Protein AF-A0A0K8VUR9-F1 (afdb_monomer_lite)

Structure (mmCIF, N/CA/C/O backbone):
data_AF-A0A0K8VUR9-F1
#
_entry.id   AF-A0A0K8VUR9-F1
#
loop_
_atom_site.group_PDB
_atom_site.id
_atom_site.type_symbol
_atom_site.label_atom_id
_atom_site.label_alt_id
_atom_site.label_comp_id
_atom_site.label_asym_id
_atom_site.label_entity_id
_atom_site.label_seq_id
_atom_site.pdbx_PDB_ins_code
_atom_site.Cartn_x
_atom_site.Cartn_y
_atom_site.Cartn_z
_atom_site.occupancy
_atom_site.B_iso_or_equiv
_atom_site.auth_seq_id
_atom_site.auth_comp_id
_atom_site.auth_asym_id
_atom_site.auth_atom_id
_atom_site.pdbx_PDB_model_num
ATOM 1 N N . MET A 1 1 ? -6.490 5.543 -7.690 1.00 88.94 1 MET A N 1
ATOM 2 C CA . MET A 1 1 ? -7.017 4.510 -6.767 1.00 88.94 1 MET A CA 1
ATOM 3 C C . MET A 1 1 ? -7.258 5.059 -5.358 1.00 88.94 1 MET A C 1
ATOM 5 O O . MET A 1 1 ? -6.499 5.919 -4.915 1.00 88.94 1 MET A O 1
ATOM 9 N N . LYS A 1 2 ? -8.263 4.533 -4.648 1.00 95.12 2 LYS A N 1
ATOM 10 C CA . LYS A 1 2 ? -8.506 4.699 -3.206 1.00 95.12 2 LYS A CA 1
ATOM 11 C C . LYS A 1 2 ? -8.965 3.372 -2.608 1.00 95.12 2 LYS A C 1
ATOM 13 O O . LYS A 1 2 ? -9.715 2.634 -3.242 1.00 95.12 2 LYS A O 1
ATOM 18 N N . SER A 1 3 ? -8.540 3.067 -1.392 1.00 96.94 3 SER A N 1
ATOM 19 C CA . SER A 1 3 ? -8.928 1.831 -0.714 1.00 96.94 3 SER A CA 1
ATOM 20 C C . SER A 1 3 ? -8.937 1.983 0.799 1.00 96.94 3 SER A C 1
ATOM 22 O O . SER A 1 3 ? -8.106 2.706 1.344 1.00 96.94 3 SER A O 1
ATOM 24 N N . THR A 1 4 ? -9.808 1.238 1.466 1.00 98.31 4 THR A N 1
ATOM 25 C CA . THR A 1 4 ? -9.948 1.208 2.922 1.00 98.31 4 THR A CA 1
ATOM 26 C C . THR A 1 4 ? -9.811 -0.220 3.433 1.00 98.31 4 THR A C 1
ATOM 28 O O . THR A 1 4 ? -10.399 -1.141 2.871 1.00 98.31 4 THR A O 1
ATOM 31 N N . LEU A 1 5 ? -9.082 -0.393 4.530 1.00 98.19 5 LEU A N 1
ATOM 32 C CA . LEU A 1 5 ? -8.977 -1.636 5.286 1.00 98.19 5 LEU A CA 1
ATOM 33 C C . LEU A 1 5 ? -9.475 -1.425 6.715 1.00 98.19 5 LEU A C 1
ATOM 35 O O . LEU A 1 5 ? -9.167 -0.401 7.331 1.00 98.19 5 LEU A O 1
ATOM 39 N N . ASP A 1 6 ? -10.128 -2.437 7.274 1.00 97.31 6 ASP A N 1
ATOM 40 C CA . ASP A 1 6 ? -10.355 -2.532 8.712 1.00 97.31 6 ASP A CA 1
ATOM 41 C C . ASP A 1 6 ? -9.044 -2.845 9.470 1.00 97.31 6 ASP A C 1
ATOM 43 O O . ASP A 1 6 ? -7.978 -3.104 8.891 1.00 97.31 6 ASP A O 1
ATOM 47 N N . GLY A 1 7 ? -9.091 -2.826 10.801 1.00 95.75 7 GLY A N 1
ATOM 48 C CA . GLY A 1 7 ? -7.922 -3.100 11.640 1.00 95.75 7 GLY A CA 1
ATOM 49 C C . GLY A 1 7 ? -7.369 -4.526 11.500 1.00 95.75 7 GLY A C 1
ATOM 50 O O . GLY A 1 7 ? -6.162 -4.740 11.660 1.00 95.75 7 GLY A O 1
ATOM 51 N N . GLY A 1 8 ? -8.220 -5.511 11.195 1.00 96.56 8 GLY A N 1
ATOM 52 C CA . GLY A 1 8 ? -7.820 -6.906 11.000 1.00 96.56 8 GLY A CA 1
ATOM 53 C C . GLY A 1 8 ? -7.011 -7.086 9.718 1.00 96.56 8 GLY A C 1
ATOM 54 O O . GLY A 1 8 ? -5.853 -7.519 9.755 1.00 96.56 8 GLY A O 1
ATOM 55 N N . ASN A 1 9 ? -7.582 -6.664 8.597 1.00 97.56 9 ASN A N 1
ATOM 56 C CA . ASN A 1 9 ? -6.983 -6.710 7.271 1.00 97.56 9 ASN A CA 1
ATOM 57 C C . ASN A 1 9 ? -5.773 -5.780 7.172 1.00 97.56 9 ASN A C 1
ATOM 59 O O . ASN A 1 9 ? -4.778 -6.153 6.552 1.00 97.56 9 ASN A O 1
ATOM 63 N N . THR A 1 10 ? -5.754 -4.649 7.887 1.00 97.62 10 THR A N 1
ATOM 64 C CA . THR A 1 10 ? -4.547 -3.810 7.998 1.00 97.62 10 THR A CA 1
ATOM 65 C C . THR A 1 10 ? -3.356 -4.589 8.566 1.00 97.62 10 THR A C 1
ATOM 67 O O . THR A 1 10 ? -2.229 -4.442 8.089 1.00 97.62 10 THR A O 1
ATOM 70 N N . LYS A 1 11 ? -3.568 -5.465 9.559 1.00 97.06 11 LYS A N 1
ATOM 71 C CA . LYS A 1 11 ? -2.487 -6.302 10.115 1.00 97.06 11 LYS A CA 1
ATOM 72 C C . LYS A 1 11 ? -2.001 -7.342 9.108 1.00 97.06 11 LYS A C 1
ATOM 74 O O . LYS A 1 11 ? -0.802 -7.612 9.060 1.00 97.06 11 LYS A O 1
ATOM 79 N N . VAL A 1 12 ? -2.904 -7.924 8.320 1.00 98.06 12 VAL A N 1
ATOM 80 C CA . VAL A 1 12 ? -2.549 -8.874 7.253 1.00 98.06 12 VAL A CA 1
ATOM 81 C C . VAL A 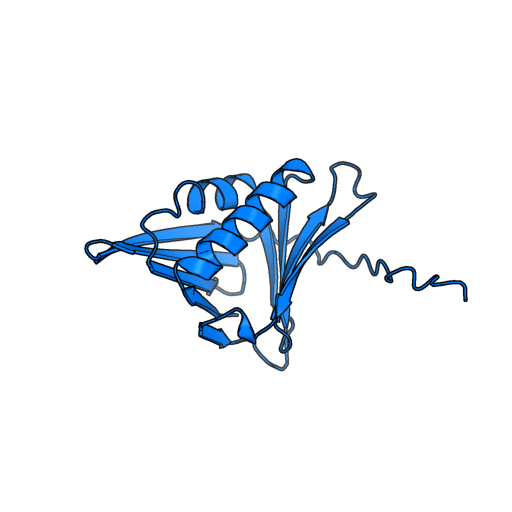1 12 ? -1.745 -8.168 6.160 1.00 98.06 12 VAL A C 1
ATOM 83 O O . VAL A 1 12 ? -0.671 -8.639 5.791 1.00 98.06 12 VAL A O 1
ATOM 86 N N . PHE A 1 13 ? -2.205 -6.997 5.719 1.00 98.31 13 PHE A N 1
ATOM 87 C CA . PHE A 1 13 ? -1.523 -6.163 4.734 1.00 98.31 13 PHE A CA 1
ATOM 88 C C . PHE A 1 13 ? -0.112 -5.767 5.198 1.00 98.31 13 PHE A C 1
ATOM 90 O O . PHE A 1 13 ? 0.866 -5.975 4.483 1.00 98.31 13 PHE A O 1
ATOM 97 N N . ALA A 1 14 ? 0.023 -5.305 6.444 1.00 97.94 14 ALA A N 1
ATOM 98 C CA . ALA A 1 14 ? 1.314 -4.974 7.046 1.00 97.94 14 ALA A CA 1
ATOM 99 C C . ALA A 1 14 ? 2.285 -6.166 7.080 1.00 97.94 14 ALA A C 1
ATOM 101 O O . ALA A 1 14 ? 3.477 -6.005 6.817 1.00 97.94 14 ALA A O 1
ATOM 102 N N . LYS A 1 15 ? 1.788 -7.375 7.372 1.00 98.06 15 LYS A N 1
ATOM 103 C CA . LYS A 1 15 ? 2.602 -8.600 7.335 1.00 98.06 15 LYS A CA 1
ATOM 104 C C . LYS A 1 15 ? 3.049 -8.958 5.918 1.00 98.06 15 LYS A C 1
ATOM 106 O O . LYS A 1 15 ? 4.175 -9.419 5.757 1.00 98.06 15 LYS A O 1
ATOM 111 N N . ALA A 1 16 ? 2.208 -8.739 4.908 1.00 98.31 16 ALA A N 1
ATOM 112 C CA . ALA A 1 16 ? 2.592 -8.935 3.511 1.00 98.31 16 ALA A CA 1
ATOM 113 C C . ALA A 1 16 ? 3.730 -7.981 3.113 1.00 98.31 16 ALA A C 1
ATOM 115 O O . ALA A 1 16 ? 4.752 -8.442 2.610 1.00 98.31 16 ALA A O 1
ATOM 116 N N . VAL A 1 17 ? 3.613 -6.689 3.447 1.00 98.19 17 VAL A N 1
ATOM 117 C CA . VAL A 1 17 ? 4.685 -5.692 3.242 1.00 98.19 17 VAL A CA 1
ATOM 118 C C . VAL A 1 17 ? 5.969 -6.111 3.969 1.00 98.19 17 VAL A C 1
ATOM 120 O O . VAL A 1 17 ? 7.039 -6.141 3.369 1.00 98.19 17 VAL A O 1
ATOM 123 N N . GLN A 1 18 ? 5.872 -6.519 5.239 1.00 97.94 18 GLN A N 1
ATOM 124 C CA . GLN A 1 18 ? 7.019 -7.002 6.018 1.00 97.94 18 GLN A CA 1
ATOM 125 C C . GLN A 1 18 ? 7.669 -8.267 5.434 1.00 97.94 18 GLN A C 1
ATOM 127 O O . GLN A 1 18 ? 8.873 -8.474 5.568 1.00 97.94 18 GLN A O 1
ATOM 132 N N . SER A 1 19 ? 6.882 -9.156 4.833 1.00 98.19 19 SER A N 1
ATOM 133 C CA . SER A 1 19 ? 7.408 -10.347 4.169 1.00 98.19 19 SER A CA 1
ATOM 134 C C . SER A 1 19 ? 8.169 -9.960 2.899 1.00 98.19 19 SER A C 1
ATOM 136 O O . SER A 1 19 ? 9.324 -10.350 2.729 1.00 98.19 19 SER A O 1
ATOM 138 N N . LEU A 1 20 ? 7.559 -9.115 2.061 1.00 98.06 20 LEU A N 1
ATOM 139 C CA . LEU A 1 20 ? 8.143 -8.611 0.817 1.00 98.06 20 LEU A CA 1
ATOM 140 C C . LEU A 1 20 ? 9.433 -7.816 1.050 1.00 98.06 20 LEU A C 1
ATOM 142 O O . LEU A 1 20 ? 10.374 -7.936 0.269 1.00 98.06 20 LEU A O 1
ATOM 146 N N . SER A 1 21 ? 9.541 -7.084 2.161 1.00 97.25 21 SER A N 1
ATOM 147 C CA . SER A 1 21 ? 10.749 -6.316 2.481 1.00 97.25 21 SER A CA 1
ATOM 148 C C . SER A 1 21 ? 11.992 -7.166 2.746 1.00 97.25 21 SER A C 1
ATOM 150 O O . SER A 1 21 ? 13.099 -6.640 2.802 1.00 97.25 21 SER A O 1
ATOM 152 N N . LYS A 1 22 ? 11.830 -8.473 2.981 1.00 96.38 22 LYS A N 1
ATOM 153 C CA . LYS A 1 22 ? 12.959 -9.409 3.094 1.00 96.38 22 LYS A CA 1
ATOM 154 C C . LYS A 1 22 ? 13.512 -9.806 1.725 1.00 96.38 22 LYS A C 1
ATOM 156 O O . LYS A 1 22 ? 14.596 -10.374 1.662 1.00 96.38 22 LYS A O 1
ATOM 161 N N . PHE A 1 23 ? 12.749 -9.555 0.663 1.00 94.19 23 PHE A N 1
ATOM 162 C CA . PHE A 1 23 ? 13.056 -9.971 -0.698 1.00 94.19 23 PHE A CA 1
ATOM 163 C C . PHE A 1 23 ? 13.573 -8.814 -1.557 1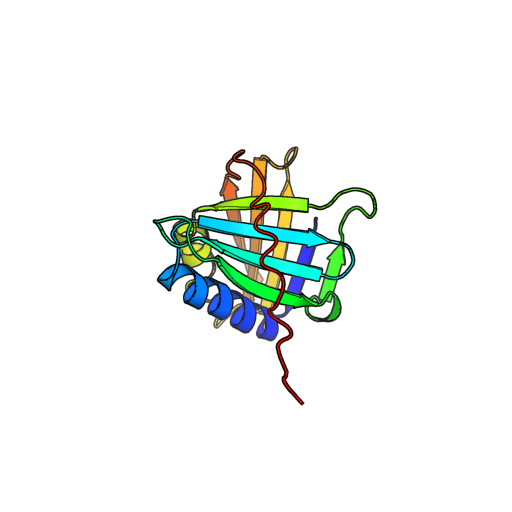.00 94.19 23 PHE A C 1
ATOM 165 O O . PHE A 1 23 ? 14.547 -9.001 -2.283 1.00 94.19 23 PHE A O 1
ATOM 172 N N . GLY A 1 24 ? 12.969 -7.625 -1.446 1.00 95.12 24 GLY A N 1
ATOM 173 C CA . GLY A 1 24 ? 13.322 -6.462 -2.262 1.00 95.12 24 GLY A CA 1
ATOM 174 C C . GLY A 1 24 ? 13.249 -5.123 -1.527 1.00 95.12 24 GLY A C 1
ATOM 175 O O . GLY A 1 24 ? 12.645 -5.003 -0.459 1.00 95.12 24 GLY A O 1
ATOM 176 N N . GLY A 1 25 ? 13.925 -4.124 -2.103 1.00 95.94 25 GLY A N 1
ATOM 177 C CA . GLY A 1 25 ? 14.044 -2.766 -1.552 1.00 95.94 25 GLY A CA 1
ATOM 178 C C . GLY A 1 25 ? 12.927 -1.805 -1.967 1.00 95.94 25 GLY A C 1
ATOM 179 O O . GLY A 1 25 ? 12.719 -0.805 -1.285 1.00 95.94 25 GLY A O 1
ATOM 180 N N . ASP A 1 26 ? 12.179 -2.148 -3.014 1.00 95.81 26 ASP A N 1
ATOM 181 C CA . ASP A 1 26 ? 11.088 -1.340 -3.560 1.00 95.81 26 ASP A CA 1
ATOM 182 C C . ASP A 1 26 ? 9.766 -2.102 -3.472 1.00 95.81 26 ASP A C 1
ATOM 184 O O . ASP A 1 26 ? 9.725 -3.321 -3.666 1.00 95.81 26 ASP A O 1
ATOM 188 N N . LEU A 1 27 ? 8.678 -1.394 -3.184 1.00 96.88 27 LEU A N 1
ATOM 189 C CA . LEU A 1 27 ? 7.326 -1.938 -3.190 1.00 96.88 27 LEU A CA 1
ATOM 190 C C . LEU A 1 27 ? 6.559 -1.373 -4.379 1.00 96.88 27 LEU A C 1
ATOM 192 O O . LEU A 1 27 ? 6.356 -0.169 -4.483 1.00 96.88 27 LEU A O 1
ATOM 196 N N . PHE A 1 28 ? 6.072 -2.260 -5.228 1.00 95.81 28 PHE A N 1
ATOM 197 C CA . PHE A 1 28 ? 5.225 -1.920 -6.354 1.00 95.81 28 PHE A CA 1
ATOM 198 C C . PHE A 1 28 ? 3.778 -2.244 -6.006 1.00 95.81 28 PHE A C 1
ATOM 200 O O . PHE A 1 28 ? 3.484 -3.336 -5.506 1.00 95.81 28 PHE A O 1
ATOM 207 N N . ILE A 1 29 ? 2.887 -1.290 -6.244 1.00 95.06 29 ILE A N 1
ATOM 208 C CA . ILE A 1 29 ? 1.456 -1.427 -6.007 1.00 95.06 29 ILE A CA 1
ATOM 209 C C . ILE A 1 29 ? 0.748 -1.347 -7.352 1.00 95.06 29 ILE A C 1
ATOM 211 O O . ILE A 1 29 ? 0.816 -0.329 -8.033 1.00 95.06 29 ILE A O 1
ATOM 215 N N . GLU A 1 30 ? 0.048 -2.419 -7.699 1.00 93.56 30 GLU A N 1
ATOM 216 C CA . GLU A 1 30 ? -0.798 -2.515 -8.889 1.00 93.56 30 GLU A CA 1
ATOM 217 C C . GLU A 1 30 ? -2.251 -2.656 -8.441 1.00 93.56 30 GLU A C 1
ATOM 219 O O . GLU A 1 30 ? -2.582 -3.541 -7.653 1.00 93.56 30 GLU A O 1
ATOM 224 N N . ALA A 1 31 ? -3.131 -1.790 -8.924 1.00 93.06 31 ALA A N 1
ATOM 225 C CA . ALA A 1 31 ? -4.539 -1.762 -8.560 1.00 93.06 31 ALA A CA 1
ATOM 226 C C . ALA A 1 31 ? -5.410 -1.759 -9.820 1.00 93.06 31 ALA A C 1
ATOM 228 O O . ALA A 1 31 ? -5.255 -0.905 -10.695 1.00 93.06 31 ALA A O 1
ATOM 229 N N . ASN A 1 32 ? -6.346 -2.706 -9.885 1.00 92.31 32 ASN A N 1
ATOM 230 C CA . ASN A 1 32 ? -7.311 -2.856 -10.971 1.00 92.31 32 ASN A CA 1
ATOM 231 C C . ASN A 1 32 ? -8.698 -3.219 -10.416 1.00 92.31 32 ASN A C 1
ATOM 233 O O . ASN A 1 32 ? -8.882 -3.367 -9.211 1.00 92.31 32 ASN A O 1
ATOM 237 N N . ILE A 1 33 ? -9.692 -3.399 -11.288 1.00 91.94 33 ILE A N 1
ATOM 238 C CA . ILE A 1 33 ? -11.077 -3.697 -10.879 1.00 91.94 33 ILE A CA 1
ATOM 239 C C . ILE A 1 33 ? -11.230 -4.965 -10.013 1.00 91.94 33 ILE A C 1
ATOM 241 O O . ILE A 1 33 ? -12.194 -5.074 -9.251 1.00 91.94 33 ILE A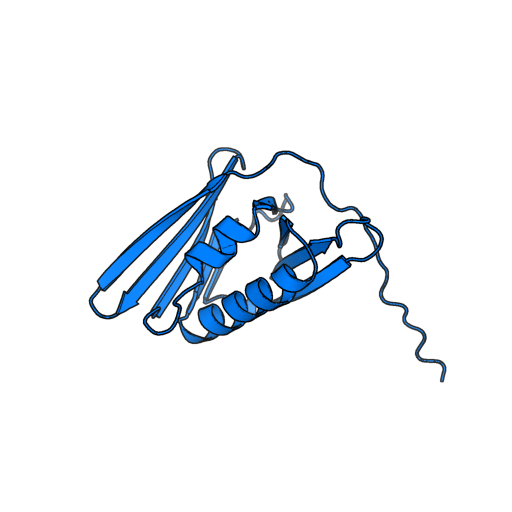 O 1
ATOM 245 N N . GLY A 1 34 ? -10.299 -5.919 -10.119 1.00 92.44 34 GLY A N 1
ATOM 246 C CA . GLY A 1 34 ? -10.300 -7.173 -9.367 1.00 92.44 34 GLY A CA 1
ATOM 247 C C . GLY A 1 34 ? -9.688 -7.057 -7.969 1.00 92.44 34 GLY A C 1
ATOM 248 O O . GLY A 1 34 ? -9.981 -7.889 -7.104 1.00 92.44 34 GLY A O 1
ATOM 249 N N . GLY A 1 35 ? -8.879 -6.025 -7.720 1.00 95.00 35 GLY A N 1
ATOM 250 C CA . GLY A 1 35 ? -8.220 -5.786 -6.442 1.00 95.00 35 GLY A CA 1
ATOM 251 C C . GLY A 1 35 ? -6.802 -5.239 -6.594 1.00 95.00 35 GLY A C 1
ATOM 252 O O . GLY A 1 35 ? -6.440 -4.665 -7.619 1.00 95.00 35 GLY A O 1
ATOM 253 N N . MET A 1 36 ? -5.995 -5.417 -5.546 1.00 95.62 36 MET A N 1
ATOM 254 C CA . MET A 1 36 ? -4.651 -4.848 -5.441 1.00 95.62 36 MET A CA 1
ATOM 255 C C . MET A 1 36 ? -3.581 -5.934 -5.320 1.00 95.62 36 MET A C 1
ATOM 257 O O . MET A 1 36 ? -3.738 -6.898 -4.568 1.00 95.62 36 MET A O 1
ATOM 261 N N . GLN A 1 37 ? -2.461 -5.747 -6.009 1.00 96.62 37 GLN A N 1
ATOM 262 C CA . GLN A 1 37 ? -1.266 -6.570 -5.895 1.00 96.62 37 GLN A CA 1
ATOM 263 C C . GLN A 1 37 ? -0.125 -5.762 -5.283 1.00 96.62 37 GLN A C 1
ATOM 265 O O . GLN A 1 37 ? 0.093 -4.603 -5.627 1.00 96.62 37 GLN A O 1
ATOM 270 N N . LEU A 1 38 ? 0.607 -6.405 -4.378 1.00 97.56 38 LEU A N 1
ATOM 271 C CA . LEU A 1 38 ? 1.869 -5.919 -3.841 1.00 97.56 38 LEU A CA 1
ATOM 272 C C . LEU A 1 38 ? 2.990 -6.756 -4.428 1.00 97.56 38 LEU A C 1
ATOM 274 O O . LEU A 1 38 ? 3.002 -7.976 -4.236 1.00 97.56 38 LEU A O 1
ATOM 278 N N . ARG A 1 39 ? 3.931 -6.114 -5.111 1.00 96.94 39 ARG A N 1
ATOM 279 C CA . ARG A 1 39 ? 5.041 -6.788 -5.780 1.00 96.94 39 ARG A CA 1
ATOM 280 C C . ARG A 1 39 ? 6.372 -6.208 -5.335 1.00 96.94 39 ARG A C 1
ATOM 282 O O . ARG A 1 39 ? 6.470 -5.049 -4.947 1.00 96.94 39 ARG A O 1
ATOM 289 N N . THR A 1 40 ? 7.408 -7.030 -5.371 1.00 96.44 40 THR A N 1
ATOM 290 C CA . THR A 1 40 ? 8.785 -6.583 -5.164 1.00 96.44 40 THR A CA 1
ATOM 291 C C . THR A 1 40 ? 9.732 -7.449 -5.983 1.00 96.44 40 THR A C 1
ATOM 293 O O . THR A 1 40 ? 9.480 -8.641 -6.173 1.00 96.44 40 THR A O 1
ATOM 296 N N . LEU A 1 41 ? 10.803 -6.849 -6.488 1.00 94.25 41 LEU A N 1
ATOM 297 C CA . LEU A 1 41 ? 11.874 -7.538 -7.200 1.00 94.25 41 LEU A CA 1
ATOM 298 C C . LEU A 1 41 ? 13.033 -7.779 -6.240 1.00 94.25 41 LEU A C 1
ATOM 300 O O . LEU A 1 41 ? 13.341 -6.929 -5.402 1.00 94.25 41 LEU A O 1
ATOM 304 N N . ASN A 1 42 ? 13.718 -8.908 -6.391 1.00 94.19 42 ASN A N 1
ATOM 305 C CA . ASN A 1 42 ? 15.010 -9.066 -5.733 1.00 94.19 42 ASN A CA 1
ATOM 306 C C . ASN A 1 42 ? 16.049 -8.082 -6.325 1.00 94.19 42 ASN A C 1
ATOM 308 O O . ASN A 1 42 ? 15.856 -7.573 -7.432 1.00 94.19 42 ASN A O 1
ATOM 312 N N . PRO A 1 43 ? 17.181 -7.820 -5.642 1.00 91.25 43 PRO A N 1
ATOM 313 C CA . PRO A 1 43 ? 18.171 -6.845 -6.113 1.00 91.25 43 PRO A CA 1
ATOM 314 C C . PRO A 1 43 ? 18.732 -7.118 -7.517 1.00 91.25 43 PRO A C 1
ATOM 316 O O . PRO A 1 43 ? 19.098 -6.185 -8.224 1.00 91.25 43 PRO A O 1
ATOM 319 N N . THR A 1 44 ? 18.786 -8.385 -7.941 1.00 92.56 44 THR A N 1
ATOM 320 C CA . THR A 1 44 ? 19.247 -8.780 -9.283 1.00 92.56 44 THR A CA 1
ATOM 321 C C . THR A 1 44 ? 18.148 -8.730 -10.348 1.00 92.56 44 THR A C 1
ATOM 323 O O . THR A 1 44 ? 18.414 -9.089 -11.491 1.00 92.56 44 THR A O 1
ATOM 326 N N . LYS A 1 45 ? 16.923 -8.310 -9.994 1.00 90.12 45 LYS A N 1
ATOM 327 C CA . LYS A 1 45 ? 15.737 -8.243 -10.868 1.00 90.12 45 LYS A CA 1
ATOM 328 C C . LYS A 1 45 ? 15.421 -9.561 -11.597 1.00 90.12 45 LYS A C 1
ATOM 330 O O . LYS A 1 45 ? 14.843 -9.559 -12.676 1.00 90.12 45 LYS A O 1
ATOM 335 N N . SER A 1 46 ? 15.803 -10.689 -11.005 1.00 91.12 46 SER A N 1
ATOM 336 C CA . SER A 1 46 ? 15.658 -12.033 -11.584 1.00 91.12 46 SER A CA 1
ATOM 337 C C . SER A 1 46 ? 14.437 -12.790 -11.067 1.00 91.12 46 SER A C 1
ATOM 339 O O . SER A 1 46 ? 14.051 -13.801 -11.643 1.00 91.12 46 SER A O 1
ATOM 341 N N . ALA A 1 47 ? 13.828 -12.325 -9.978 1.00 91.88 47 ALA A N 1
ATOM 342 C CA . ALA A 1 47 ? 12.653 -12.948 -9.392 1.00 91.88 47 ALA A CA 1
ATOM 343 C C . ALA A 1 47 ? 11.735 -11.891 -8.769 1.00 91.88 47 ALA A C 1
ATOM 345 O O . ALA A 1 47 ? 12.195 -10.837 -8.322 1.00 91.88 47 ALA A O 1
ATOM 346 N N . VAL A 1 48 ? 10.436 -12.197 -8.725 1.00 94.62 48 VAL A N 1
ATOM 347 C CA . VAL A 1 48 ? 9.382 -11.321 -8.201 1.00 94.62 48 VAL A CA 1
ATOM 348 C C . VAL A 1 48 ? 8.657 -12.020 -7.053 1.00 94.62 48 VAL A C 1
ATOM 350 O O . VAL A 1 48 ? 8.193 -13.147 -7.197 1.00 94.62 48 VAL A O 1
ATOM 353 N N . GLY A 1 49 ? 8.512 -11.329 -5.924 1.00 95.88 49 GLY A N 1
ATOM 354 C CA . GLY A 1 49 ? 7.572 -11.694 -4.865 1.00 95.88 49 GLY A CA 1
ATOM 355 C C . GLY A 1 49 ? 6.237 -10.988 -5.084 1.00 95.88 49 GLY A C 1
ATOM 356 O O . GLY A 1 49 ? 6.222 -9.819 -5.466 1.00 95.88 49 GLY A O 1
ATOM 357 N N . THR A 1 50 ? 5.106 -11.667 -4.870 1.00 97.19 50 THR A N 1
ATOM 358 C CA . THR A 1 50 ? 3.772 -11.070 -5.066 1.00 97.19 50 THR A CA 1
ATOM 359 C C . THR A 1 50 ? 2.769 -11.533 -4.014 1.00 97.19 50 THR A C 1
ATOM 361 O O . THR A 1 50 ? 2.612 -12.730 -3.783 1.00 97.19 50 THR A O 1
ATOM 364 N N . TYR A 1 51 ? 2.036 -10.582 -3.432 1.00 98.25 51 TYR A N 1
ATOM 365 C CA . TYR A 1 51 ? 0.783 -10.826 -2.715 1.00 98.25 51 TYR A CA 1
ATOM 366 C C . TYR A 1 51 ? -0.376 -10.208 -3.490 1.00 98.25 51 TYR A C 1
ATOM 368 O O . TYR A 1 51 ? -0.255 -9.094 -3.994 1.00 98.25 51 TYR A O 1
ATOM 376 N N . ARG A 1 52 ? -1.508 -10.912 -3.563 1.00 97.88 52 ARG A N 1
ATOM 377 C CA . ARG A 1 52 ? -2.727 -10.427 -4.222 1.00 97.88 52 ARG A CA 1
ATOM 378 C C . ARG A 1 52 ? -3.865 -10.352 -3.218 1.00 97.88 52 ARG A C 1
ATOM 380 O O . ARG A 1 52 ? -4.130 -11.321 -2.512 1.00 97.88 52 ARG A O 1
ATOM 387 N N . PHE A 1 53 ? -4.538 -9.212 -3.190 1.00 98.06 53 PHE A N 1
ATOM 388 C CA . PHE A 1 53 ? -5.708 -8.947 -2.368 1.00 98.06 53 PHE A CA 1
ATOM 389 C C . PHE A 1 53 ? -6.901 -8.725 -3.291 1.00 98.06 53 PHE A C 1
ATOM 391 O O . PHE A 1 53 ? -6.888 -7.804 -4.109 1.00 98.06 53 PHE A O 1
ATOM 398 N N . SER A 1 54 ? -7.927 -9.568 -3.176 1.00 97.25 54 SER A N 1
ATOM 399 C CA . SER A 1 54 ? -9.175 -9.376 -3.917 1.00 97.25 54 SER A CA 1
ATOM 400 C C . SER A 1 54 ? -9.866 -8.087 -3.479 1.00 97.25 54 SER A C 1
ATOM 402 O O . SER A 1 54 ? -9.686 -7.624 -2.355 1.00 97.25 54 SER A O 1
ATOM 404 N N . ARG A 1 55 ? -10.730 -7.530 -4.331 1.00 96.00 55 ARG A N 1
ATOM 405 C CA . ARG A 1 55 ? -11.555 -6.360 -3.987 1.00 96.00 55 ARG A CA 1
ATOM 406 C C . ARG A 1 55 ? -12.309 -6.519 -2.657 1.00 96.00 55 ARG A C 1
ATOM 408 O O . ARG A 1 55 ? -12.428 -5.557 -1.912 1.00 96.00 55 ARG A O 1
ATOM 415 N N . SER A 1 56 ? -12.772 -7.730 -2.343 1.00 97.00 56 SER A N 1
ATOM 416 C CA . SER A 1 56 ? -13.492 -8.054 -1.101 1.00 97.00 56 SER A CA 1
ATOM 417 C C . SER A 1 56 ? -12.636 -8.002 0.171 1.00 97.00 56 SER A C 1
ATOM 419 O O . SER A 1 56 ? -13.174 -8.122 1.264 1.00 97.00 56 SER A O 1
ATOM 421 N N . PHE A 1 57 ? -11.313 -7.870 0.048 1.00 98.12 57 PHE A N 1
ATOM 422 C CA . PHE A 1 57 ? -10.413 -7.650 1.183 1.00 98.12 57 PHE A CA 1
ATOM 423 C C . PHE A 1 57 ? -10.529 -6.227 1.758 1.00 98.12 57 PHE A C 1
ATOM 425 O O . PHE A 1 57 ? -10.106 -5.971 2.884 1.00 98.12 57 PHE A O 1
ATOM 432 N N . PHE A 1 58 ? -11.086 -5.300 0.981 1.00 98.12 58 PHE A N 1
ATOM 433 C CA . PHE A 1 58 ? -11.195 -3.889 1.322 1.00 98.12 58 PHE A CA 1
ATOM 434 C C . PHE A 1 58 ? -12.638 -3.537 1.680 1.00 98.12 58 PHE A C 1
ATOM 436 O O . PHE A 1 58 ? -13.564 -3.952 0.984 1.00 98.12 58 PHE A O 1
ATOM 443 N N . ASP A 1 59 ? -12.822 -2.709 2.708 1.00 97.50 59 ASP A N 1
ATOM 444 C CA . ASP A 1 59 ? -14.142 -2.174 3.072 1.00 97.50 59 ASP A CA 1
ATOM 445 C C . ASP A 1 59 ? -14.665 -1.235 1.977 1.00 97.50 59 ASP A C 1
ATOM 447 O O . ASP A 1 59 ? -15.838 -1.260 1.611 1.00 97.50 59 ASP A O 1
ATOM 451 N N . CYS A 1 60 ? -13.760 -0.421 1.427 1.00 96.75 60 CYS A N 1
ATOM 452 C CA . CYS A 1 60 ? -14.001 0.435 0.271 1.00 96.75 60 CYS A CA 1
ATOM 453 C C . CYS A 1 60 ? -12.864 0.243 -0.729 1.00 96.75 60 CYS A C 1
ATOM 455 O O . CYS A 1 60 ? -11.697 0.196 -0.340 1.00 96.75 60 CYS A O 1
ATOM 457 N N . TYR A 1 61 ? -13.183 0.173 -2.019 1.00 95.94 61 TYR A N 1
ATOM 458 C CA . TYR A 1 61 ? -12.182 0.033 -3.072 1.00 95.94 61 TYR A CA 1
ATOM 459 C C . TYR A 1 61 ? -12.654 0.711 -4.355 1.00 95.94 61 TYR A C 1
ATOM 461 O O . TYR A 1 61 ? -13.645 0.292 -4.962 1.00 95.94 61 TYR A O 1
ATOM 469 N N . GLU A 1 62 ? -11.930 1.753 -4.750 1.00 93.50 62 GLU A N 1
ATOM 470 C CA . GLU A 1 62 ? -12.204 2.603 -5.903 1.00 93.50 62 GLU A CA 1
ATOM 471 C C . GLU A 1 62 ? -10.962 2.669 -6.795 1.00 93.50 62 GLU A C 1
ATOM 473 O O . GLU A 1 62 ? -9.893 3.148 -6.404 1.00 93.50 62 GLU A O 1
ATOM 478 N N . VAL A 1 63 ? -11.107 2.208 -8.028 1.00 91.00 63 VAL A N 1
ATOM 479 C CA . VAL A 1 63 ? -10.094 2.314 -9.078 1.00 91.00 63 VAL A CA 1
ATOM 480 C C . VAL A 1 63 ? -10.800 2.819 -10.326 1.00 91.00 63 VAL A C 1
ATOM 482 O O . VAL A 1 63 ? -11.981 2.522 -10.523 1.00 91.00 63 VAL A O 1
ATOM 485 N N . ASP A 1 64 ? -10.101 3.619 -11.126 1.00 83.81 64 ASP A N 1
ATOM 486 C CA . ASP A 1 64 ? -10.628 4.042 -12.417 1.00 83.81 64 ASP A CA 1
ATOM 487 C C . ASP A 1 64 ? -10.743 2.809 -13.323 1.00 83.81 64 ASP A C 1
ATOM 489 O O . ASP A 1 64 ? -9.787 2.057 -13.484 1.00 83.81 64 ASP A O 1
ATOM 493 N N . GLN A 1 65 ? -11.930 2.556 -13.870 1.00 69.25 65 GLN A N 1
ATOM 494 C CA . GLN A 1 65 ? -12.181 1.354 -14.671 1.00 69.25 65 GLN A CA 1
ATOM 495 C C . GLN A 1 65 ? -11.414 1.373 -15.996 1.00 69.25 65 GLN A C 1
ATOM 497 O O . GLN A 1 65 ? -11.193 0.313 -16.577 1.00 69.25 65 GLN A O 1
ATOM 502 N N . ASN A 1 66 ? -11.000 2.558 -16.451 1.00 67.69 66 ASN A N 1
ATOM 503 C CA . ASN A 1 66 ? -10.304 2.738 -17.718 1.00 67.69 66 ASN A CA 1
ATOM 504 C C . ASN A 1 66 ? -8.777 2.781 -17.567 1.00 67.69 66 ASN A C 1
ATOM 506 O O . ASN A 1 66 ? -8.076 2.782 -18.576 1.00 67.69 66 ASN A O 1
ATOM 510 N N . GLU A 1 67 ? -8.251 2.808 -16.336 1.00 67.56 67 GLU A N 1
ATOM 511 C CA . GLU A 1 67 ? -6.816 2.933 -16.084 1.00 67.56 67 GLU A CA 1
ATOM 512 C C . GLU A 1 67 ? -6.352 2.030 -14.936 1.00 67.56 67 GLU A C 1
ATOM 514 O O . GLU A 1 67 ? -6.767 2.172 -13.782 1.00 67.56 67 GLU A O 1
ATOM 519 N N . GLU A 1 68 ? -5.394 1.150 -15.227 1.00 71.25 68 GLU A N 1
ATOM 520 C CA . GLU A 1 68 ? -4.642 0.472 -14.177 1.00 71.25 68 GLU A CA 1
ATOM 521 C C . GLU A 1 68 ? -3.851 1.511 -13.369 1.00 71.25 68 GLU A C 1
ATOM 523 O O . GLU A 1 68 ? -3.120 2.352 -13.906 1.00 71.25 68 GLU A O 1
ATOM 528 N N . SER A 1 69 ? -4.038 1.488 -12.048 1.00 85.81 69 SER A N 1
ATOM 529 C CA . SER A 1 69 ? -3.299 2.351 -11.130 1.00 85.81 69 SER A CA 1
ATOM 530 C C . SER A 1 69 ? -2.037 1.621 -10.687 1.00 85.81 69 SER A C 1
ATOM 532 O O . SER A 1 69 ? -2.124 0.603 -10.003 1.00 85.81 69 SER A O 1
ATOM 534 N N . PHE A 1 70 ? -0.878 2.162 -11.046 1.00 89.50 70 PHE A N 1
ATOM 535 C CA . PHE A 1 70 ? 0.428 1.624 -10.679 1.00 89.50 70 PHE A CA 1
ATOM 536 C C . PHE A 1 70 ? 1.265 2.676 -9.948 1.00 89.50 70 PHE A C 1
ATOM 538 O O . PHE A 1 70 ? 1.232 3.851 -10.319 1.00 89.50 70 PHE A O 1
ATOM 545 N N . CYS A 1 71 ? 2.024 2.261 -8.932 1.00 91.88 71 CYS A N 1
ATOM 546 C CA . CYS A 1 71 ? 3.086 3.078 -8.352 1.00 91.88 71 CYS A CA 1
ATOM 547 C C . CYS A 1 71 ? 4.223 2.239 -7.750 1.00 91.88 71 CYS A C 1
ATOM 549 O O . CYS A 1 71 ? 4.002 1.141 -7.232 1.00 91.88 71 CYS A O 1
ATOM 551 N N . LYS A 1 72 ? 5.437 2.799 -7.767 1.00 94.50 72 LYS A N 1
ATOM 552 C CA . LYS A 1 72 ? 6.615 2.299 -7.050 1.00 94.50 72 LYS A CA 1
ATOM 553 C C . LYS A 1 72 ? 6.864 3.165 -5.814 1.00 94.50 72 LYS A C 1
ATOM 555 O O . LYS A 1 72 ? 6.871 4.391 -5.902 1.00 94.50 72 LYS A O 1
ATOM 560 N N . LEU A 1 73 ? 7.063 2.528 -4.665 1.00 96.00 73 LEU A N 1
ATOM 561 C CA . LEU A 1 73 ? 7.317 3.164 -3.373 1.00 96.00 73 LEU A CA 1
ATOM 562 C C . LEU A 1 73 ? 8.597 2.615 -2.740 1.00 96.00 73 LEU A C 1
ATOM 564 O O . LEU A 1 73 ? 8.891 1.423 -2.845 1.00 96.00 73 LEU A O 1
ATOM 568 N N . ASP A 1 74 ? 9.293 3.453 -1.973 1.00 95.94 74 ASP A N 1
ATOM 569 C CA . ASP A 1 74 ? 10.381 2.999 -1.105 1.00 95.94 74 ASP A CA 1
ATOM 570 C C . ASP A 1 74 ? 9.839 2.048 -0.014 1.00 95.94 74 ASP A C 1
ATOM 572 O O . ASP A 1 74 ? 8.927 2.383 0.760 1.00 95.94 74 ASP A O 1
ATOM 576 N N . MET A 1 75 ? 10.404 0.837 0.070 1.00 97.12 75 MET A N 1
ATOM 577 C CA . MET A 1 75 ? 9.942 -0.187 1.016 1.00 97.12 75 MET A CA 1
ATOM 578 C C . MET A 1 75 ? 10.161 0.236 2.475 1.00 97.12 75 MET A C 1
ATOM 580 O O . MET A 1 75 ? 9.363 -0.113 3.350 1.00 97.12 75 MET A O 1
ATOM 584 N N . ARG A 1 76 ? 11.223 0.993 2.779 1.00 97.25 76 ARG A N 1
ATOM 585 C CA . ARG A 1 76 ? 11.526 1.422 4.157 1.00 97.25 76 ARG A CA 1
ATOM 586 C C . ARG A 1 76 ? 10.499 2.434 4.659 1.00 97.25 76 ARG A C 1
ATOM 588 O O . ARG A 1 76 ? 10.104 2.364 5.828 1.00 97.25 76 ARG A O 1
ATOM 595 N N . ALA A 1 77 ? 10.025 3.324 3.791 1.00 96.94 77 ALA A N 1
ATOM 596 C CA . ALA A 1 77 ? 8.934 4.241 4.086 1.00 96.94 77 ALA A CA 1
ATOM 597 C C . ALA A 1 77 ? 7.651 3.462 4.413 1.00 96.94 77 ALA A C 1
ATOM 599 O O . ALA A 1 77 ? 7.035 3.697 5.455 1.00 96.94 77 ALA A O 1
ATOM 600 N N . CYS A 1 78 ? 7.316 2.452 3.602 1.00 97.38 78 CYS A N 1
ATOM 601 C CA . CYS A 1 78 ? 6.159 1.583 3.835 1.00 97.38 78 CYS A CA 1
ATOM 602 C C . CYS A 1 78 ? 6.253 0.840 5.181 1.00 97.38 78 CYS A C 1
ATOM 604 O O . CYS A 1 78 ? 5.319 0.873 5.987 1.00 97.38 78 CYS A O 1
ATOM 606 N N . LEU A 1 79 ? 7.400 0.218 5.478 1.00 97.44 79 LEU A N 1
ATOM 607 C CA . LEU A 1 79 ? 7.641 -0.460 6.758 1.00 97.44 79 LEU A CA 1
ATOM 608 C C . LEU A 1 79 ? 7.503 0.478 7.959 1.00 97.44 79 LEU A C 1
ATOM 610 O O . LEU A 1 79 ? 6.986 0.079 9.003 1.00 97.44 79 LEU A O 1
ATOM 614 N N . THR A 1 80 ? 7.960 1.723 7.822 1.00 96.88 80 THR A N 1
ATOM 615 C CA . THR A 1 80 ? 7.875 2.723 8.891 1.00 96.88 80 THR A CA 1
ATOM 616 C C . THR A 1 80 ? 6.422 3.042 9.234 1.00 96.88 80 THR A C 1
ATOM 618 O O . THR A 1 80 ? 6.075 3.090 10.418 1.00 96.88 80 THR A O 1
ATOM 621 N N . VAL A 1 81 ? 5.558 3.178 8.221 1.00 96.19 81 VAL A N 1
ATOM 622 C CA . VAL A 1 81 ? 4.116 3.403 8.407 1.00 96.19 81 VAL A CA 1
ATOM 623 C C . VAL A 1 81 ? 3.465 2.216 9.118 1.00 96.19 81 VAL A C 1
ATOM 625 O O . VAL A 1 81 ? 2.779 2.389 10.127 1.00 96.19 81 VAL A O 1
ATOM 628 N N . PHE A 1 82 ? 3.738 0.994 8.658 1.00 95.50 82 PHE A N 1
ATOM 629 C CA . PHE A 1 82 ? 3.114 -0.225 9.183 1.00 95.50 82 PHE A CA 1
ATOM 630 C C . PHE A 1 82 ? 3.819 -0.835 10.409 1.00 95.50 82 PHE A C 1
ATOM 632 O O . PHE A 1 82 ? 3.457 -1.926 10.852 1.00 95.50 82 PHE A O 1
ATOM 639 N N . ARG A 1 83 ? 4.787 -0.134 11.016 1.00 91.75 83 ARG A N 1
ATOM 640 C CA . ARG A 1 83 ? 5.584 -0.646 12.147 1.00 91.75 83 ARG A CA 1
ATOM 641 C C . ARG A 1 83 ? 4.740 -1.037 13.363 1.00 91.75 83 ARG A C 1
ATOM 643 O O . ARG A 1 83 ? 5.089 -1.974 14.078 1.00 91.75 83 ARG A O 1
ATOM 650 N N . ASN A 1 84 ? 3.658 -0.306 13.640 1.00 87.00 84 ASN A N 1
ATOM 651 C CA . ASN A 1 84 ? 2.780 -0.588 14.776 1.00 87.00 84 ASN A CA 1
ATOM 652 C C . ASN A 1 84 ? 1.302 -0.515 14.380 1.00 87.00 84 ASN A C 1
ATOM 654 O O . ASN A 1 84 ? 0.675 0.538 14.464 1.00 87.00 84 ASN A O 1
ATOM 658 N N . THR A 1 85 ? 0.749 -1.666 14.005 1.00 91.69 85 THR A N 1
ATOM 659 C CA . THR A 1 85 ? -0.659 -1.834 13.616 1.00 91.69 85 THR A CA 1
ATOM 660 C C . THR A 1 85 ? -1.558 -2.338 14.748 1.00 91.69 85 THR A C 1
ATOM 662 O O . THR A 1 85 ? -2.728 -2.632 14.521 1.00 91.69 85 THR A O 1
ATOM 665 N N . LYS A 1 86 ? -1.053 -2.463 15.987 1.00 90.38 86 LYS A N 1
ATOM 666 C CA . LYS A 1 86 ? -1.824 -3.061 17.097 1.00 90.38 86 LYS A CA 1
ATOM 667 C C . LYS A 1 86 ? -3.091 -2.276 17.433 1.00 90.38 86 LYS A C 1
ATOM 669 O O . LYS A 1 86 ? -4.119 -2.896 17.682 1.00 90.38 86 LYS A O 1
ATOM 674 N N . GLN A 1 87 ? -2.985 -0.950 17.427 1.00 92.75 87 GLN A N 1
ATOM 675 C CA . GLN A 1 87 ? -4.063 -0.018 17.772 1.00 92.75 87 GLN A CA 1
ATOM 676 C C . GLN A 1 87 ? -4.820 0.505 16.548 1.00 92.75 87 GLN A C 1
ATOM 678 O O . GLN A 1 87 ? -5.670 1.370 16.710 1.00 92.75 87 GLN A O 1
ATOM 683 N N . VAL A 1 88 ? -4.489 0.044 15.338 1.00 96.31 88 VAL A N 1
ATOM 684 C CA . VAL A 1 88 ? -5.139 0.528 14.117 1.00 96.31 88 VAL A CA 1
ATOM 685 C C . VAL A 1 88 ? -6.520 -0.103 14.000 1.00 96.31 88 VAL A C 1
ATOM 687 O O . VAL A 1 88 ? -6.655 -1.324 14.067 1.00 96.31 88 VAL A O 1
ATOM 690 N N . GLU A 1 89 ? -7.525 0.744 13.818 1.00 96.69 89 GLU A N 1
ATOM 691 C CA . GLU A 1 89 ? -8.922 0.363 13.603 1.00 96.69 89 GLU A CA 1
ATOM 692 C C . GLU A 1 89 ? -9.305 0.463 12.127 1.00 96.69 89 GLU A C 1
ATOM 694 O O . GLU A 1 89 ? -10.149 -0.299 11.664 1.00 96.69 89 GLU A O 1
ATOM 699 N N . ARG A 1 90 ? -8.666 1.379 11.387 1.00 96.94 90 ARG A N 1
ATOM 700 C CA . ARG A 1 90 ? -8.890 1.589 9.956 1.00 96.94 90 ARG A CA 1
ATOM 701 C C . ARG A 1 90 ? -7.640 2.143 9.276 1.00 96.94 90 ARG A C 1
ATOM 703 O O . ARG A 1 90 ? -6.921 2.955 9.859 1.00 96.94 90 ARG A O 1
ATOM 710 N N . CYS A 1 91 ? -7.399 1.719 8.044 1.00 98.06 91 CYS A N 1
ATOM 711 C CA . CYS A 1 91 ? -6.345 2.229 7.177 1.00 98.06 91 CYS A CA 1
ATOM 712 C C . CYS A 1 91 ? -6.957 2.680 5.851 1.00 98.06 91 CYS A C 1
ATOM 714 O O . CYS A 1 91 ? -7.551 1.872 5.143 1.00 98.06 91 CYS A O 1
ATOM 716 N N . ASP A 1 92 ? -6.797 3.952 5.507 1.00 98.06 92 ASP A N 1
ATOM 717 C CA . ASP A 1 92 ? -7.205 4.513 4.224 1.00 98.06 92 ASP A CA 1
ATOM 718 C C . ASP A 1 92 ? -5.954 4.785 3.376 1.00 98.06 92 ASP A C 1
ATOM 720 O O . ASP A 1 92 ? -4.973 5.359 3.850 1.00 98.06 92 ASP A O 1
ATOM 724 N N . MET A 1 93 ? -5.969 4.349 2.119 1.00 97.50 93 MET A N 1
ATOM 725 C CA . MET A 1 93 ? -4.851 4.473 1.182 1.00 97.50 93 MET A CA 1
ATOM 726 C C . MET A 1 93 ? -5.322 5.105 -0.123 1.00 97.50 93 MET A C 1
ATOM 728 O O . MET A 1 93 ? -6.391 4.758 -0.629 1.00 97.50 93 MET A O 1
ATOM 732 N N . ALA A 1 94 ? -4.531 6.017 -0.684 1.00 95.69 94 ALA A N 1
ATOM 733 C CA . ALA A 1 94 ? -4.879 6.708 -1.920 1.00 95.69 94 ALA A CA 1
ATOM 734 C C . ALA A 1 94 ? -3.643 7.118 -2.725 1.00 95.69 94 ALA A C 1
ATOM 736 O O . ALA A 1 94 ? -2.659 7.600 -2.170 1.00 95.69 94 ALA A O 1
ATOM 737 N N . LEU A 1 95 ? -3.734 6.995 -4.047 1.00 93.12 95 LEU A N 1
ATOM 738 C CA . LEU A 1 95 ? -2.766 7.574 -4.979 1.00 93.12 95 LEU A CA 1
ATOM 739 C C . LEU A 1 95 ? -3.236 8.989 -5.358 1.00 93.12 95 LEU A C 1
ATOM 741 O O . LEU A 1 95 ? -4.364 9.147 -5.826 1.00 93.12 95 LEU A O 1
ATOM 745 N N . LEU A 1 96 ? -2.403 10.004 -5.115 1.00 89.19 96 LEU A N 1
ATOM 746 C CA . LEU A 1 96 ? -2.727 11.436 -5.197 1.00 89.19 96 LEU A CA 1
ATOM 747 C C . LEU A 1 96 ? -1.836 12.192 -6.198 1.00 89.19 96 LEU A C 1
ATOM 749 O O . LEU A 1 96 ? -0.814 11.668 -6.638 1.00 89.19 96 LEU A O 1
ATOM 753 N N . ASN A 1 97 ? -2.192 13.462 -6.453 1.00 75.62 97 ASN A N 1
ATOM 754 C CA . ASN A 1 97 ? -1.384 14.483 -7.141 1.00 75.62 97 ASN A CA 1
ATOM 755 C C . ASN A 1 97 ? -0.765 13.973 -8.447 1.00 75.62 97 ASN A C 1
ATOM 757 O O . ASN A 1 97 ? 0.456 13.846 -8.538 1.00 75.62 97 ASN A O 1
ATOM 761 N N . ASP A 1 98 ? -1.611 13.598 -9.404 1.00 80.56 98 ASP A N 1
ATOM 762 C CA . ASP A 1 98 ? -1.187 13.071 -10.707 1.00 80.56 98 ASP A CA 1
ATOM 763 C C . ASP A 1 98 ? -0.236 11.870 -10.600 1.00 80.56 98 ASP A C 1
ATOM 765 O O . ASP A 1 98 ? 0.650 11.681 -11.422 1.00 80.56 98 ASP A O 1
ATOM 769 N N . ARG A 1 99 ? -0.451 11.030 -9.575 1.00 82.50 99 ARG A N 1
ATOM 770 C CA . ARG A 1 99 ? 0.298 9.794 -9.288 1.00 82.50 99 ARG A CA 1
ATOM 771 C C . ARG A 1 99 ? 1.702 9.997 -8.707 1.00 82.50 99 ARG A C 1
ATOM 773 O O . ARG A 1 99 ? 2.447 9.036 -8.618 1.00 82.50 99 ARG A O 1
ATOM 780 N N . THR A 1 100 ? 2.019 11.184 -8.188 1.00 88.88 100 THR A N 1
ATOM 781 C CA . THR A 1 100 ? 3.336 11.486 -7.582 1.00 88.88 100 THR A CA 1
ATOM 782 C C . THR A 1 100 ? 3.429 11.203 -6.078 1.00 88.88 100 THR A C 1
ATOM 784 O O . THR A 1 100 ? 4.522 11.182 -5.506 1.00 88.88 100 THR A O 1
ATOM 787 N N . LYS A 1 101 ? 2.297 11.012 -5.384 1.00 93.31 101 LYS A N 1
ATOM 788 C CA . LYS A 1 101 ? 2.277 10.738 -3.935 1.00 93.31 101 LYS A CA 1
ATOM 789 C C . LYS A 1 101 ? 1.292 9.641 -3.578 1.00 93.31 101 LYS A C 1
ATOM 791 O O . LYS A 1 101 ? 0.141 9.672 -4.003 1.00 93.31 101 LYS A O 1
ATOM 796 N N . PHE A 1 102 ? 1.710 8.739 -2.703 1.00 95.69 102 PHE A N 1
ATOM 797 C CA . PHE A 1 102 ? 0.853 7.728 -2.104 1.00 95.69 102 PHE A CA 1
ATOM 798 C C . PHE A 1 102 ? 0.574 8.078 -0.644 1.00 95.69 102 PHE A C 1
ATOM 800 O O . PHE A 1 102 ? 1.485 8.188 0.179 1.00 95.69 102 PHE A O 1
ATOM 807 N N . GLN A 1 103 ? -0.694 8.300 -0.326 1.00 97.12 103 GLN A N 1
ATOM 808 C CA . GLN A 1 103 ? -1.162 8.603 1.016 1.00 97.12 103 GLN A CA 1
ATOM 809 C C . GLN A 1 103 ? -1.536 7.316 1.746 1.00 97.12 103 GLN A C 1
ATOM 811 O O . GLN A 1 103 ? -2.257 6.481 1.203 1.00 97.12 103 GLN A O 1
ATOM 816 N N . ILE A 1 104 ? -1.108 7.206 3.003 1.00 97.62 104 ILE A N 1
ATOM 817 C CA . ILE A 1 104 ? -1.565 6.190 3.951 1.00 97.62 104 ILE A CA 1
ATOM 818 C C . ILE A 1 104 ? -2.010 6.898 5.228 1.00 97.62 104 ILE A C 1
ATOM 820 O O . ILE A 1 104 ? -1.226 7.595 5.877 1.00 97.62 104 ILE A O 1
ATOM 824 N N . GLN A 1 105 ? -3.269 6.704 5.597 1.00 97.56 105 GLN A N 1
ATOM 825 C CA . GLN A 1 105 ? -3.883 7.266 6.786 1.00 97.56 105 GLN A CA 1
ATOM 826 C C . GLN A 1 105 ? -4.319 6.138 7.720 1.00 97.56 105 GLN A C 1
ATOM 828 O O . GLN A 1 105 ? -5.191 5.344 7.392 1.00 97.56 105 GLN A O 1
ATOM 833 N N . LEU A 1 106 ? -3.718 6.079 8.906 1.00 97.44 106 LEU A N 1
ATOM 834 C CA . LEU A 1 106 ? -4.078 5.127 9.950 1.00 97.44 106 LEU A CA 1
ATOM 835 C C . LEU A 1 106 ? -4.948 5.829 10.990 1.00 97.44 106 LEU A C 1
ATOM 837 O O . LEU A 1 106 ? -4.485 6.758 11.659 1.00 97.44 106 LEU A O 1
ATOM 841 N N . LYS A 1 107 ? -6.185 5.364 11.150 1.00 96.56 107 LYS A N 1
ATOM 842 C CA . LYS A 1 107 ? -7.044 5.716 12.279 1.00 96.56 107 LYS A CA 1
ATOM 843 C C . LYS A 1 107 ? -6.860 4.667 13.369 1.00 96.56 107 LYS A C 1
ATOM 845 O O . LYS A 1 107 ? -7.106 3.477 13.159 1.00 96.56 107 LYS A O 1
ATOM 850 N N . CYS A 1 108 ? -6.393 5.114 14.523 1.00 94.06 108 CYS A N 1
ATOM 851 C CA . CYS A 1 108 ? -6.124 4.285 15.684 1.00 94.06 108 CYS A CA 1
ATOM 852 C C . CYS A 1 108 ? -7.168 4.513 16.781 1.00 94.06 108 CYS A C 1
ATOM 854 O O . CYS A 1 108 ? -7.886 5.514 16.776 1.00 94.06 108 CYS A O 1
ATOM 856 N N . GLN A 1 109 ? -7.168 3.613 17.763 1.00 90.50 109 GLN A N 1
ATOM 857 C CA . GLN A 1 109 ? -7.896 3.769 19.022 1.00 90.50 109 GLN A CA 1
ATOM 858 C C . GLN A 1 109 ? -7.688 5.161 19.635 1.00 90.50 109 GLN A C 1
ATOM 860 O O . GLN A 1 109 ? -6.615 5.760 19.500 1.00 90.50 109 GLN A O 1
ATOM 865 N N . HIS A 1 110 ? -8.696 5.637 20.369 1.00 89.69 110 HIS A N 1
ATOM 866 C CA . HIS A 1 110 ? -8.725 6.985 20.957 1.00 89.69 110 HIS A CA 1
ATOM 867 C C . HIS A 1 110 ? -8.635 8.092 19.896 1.00 89.69 110 HIS A C 1
ATOM 869 O O . HIS A 1 110 ? -8.010 9.125 20.119 1.00 89.69 110 HIS A O 1
ATOM 875 N N . GLU A 1 111 ? -9.207 7.834 18.715 1.00 82.88 111 GLU A N 1
ATOM 876 C CA . GLU A 1 111 ? -9.339 8.797 17.612 1.00 82.88 111 GLU A CA 1
ATOM 877 C C . GLU A 1 111 ? -8.006 9.374 17.105 1.00 82.88 111 GLU A C 1
ATOM 879 O O . GLU A 1 111 ? -7.965 10.400 16.427 1.00 82.88 111 GLU A O 1
ATOM 884 N N . THR A 1 112 ? -6.890 8.696 17.384 1.00 92.12 112 THR A N 1
ATOM 885 C CA . THR A 1 112 ? -5.576 9.135 16.917 1.00 92.12 112 THR A CA 1
ATOM 886 C C . THR A 1 112 ? -5.452 8.880 15.422 1.00 92.12 112 THR A C 1
ATOM 888 O O . THR A 1 112 ? -5.546 7.740 14.970 1.00 92.12 112 THR A O 1
ATOM 891 N N . LEU A 1 113 ? -5.171 9.929 14.654 1.00 94.38 113 LEU A N 1
ATOM 892 C CA . LEU A 1 113 ? -5.026 9.850 13.207 1.00 94.38 113 LEU A CA 1
ATOM 893 C C . LEU A 1 113 ? -3.576 10.111 12.792 1.00 94.38 113 LEU A C 1
ATOM 895 O O . LEU A 1 113 ? -3.001 11.151 13.107 1.00 94.38 113 LEU A O 1
ATOM 899 N N . LYS A 1 114 ? -2.978 9.161 12.070 1.00 95.19 114 LYS A N 1
ATOM 900 C CA . LYS A 1 114 ? -1.627 9.283 11.512 1.00 95.19 114 LYS A CA 1
ATOM 901 C C . LYS A 1 114 ? -1.711 9.321 10.003 1.00 95.19 114 LYS A C 1
ATOM 903 O O . LYS A 1 114 ? -2.076 8.328 9.388 1.00 95.19 114 LYS A O 1
ATOM 908 N N . ASN A 1 115 ? -1.357 10.457 9.422 1.00 96.44 115 ASN A N 1
ATOM 909 C CA . ASN A 1 115 ? -1.339 10.637 7.980 1.00 96.44 115 ASN A CA 1
ATOM 910 C C . ASN A 1 115 ? 0.107 10.652 7.478 1.00 96.44 115 ASN A C 1
ATOM 912 O O . ASN A 1 115 ? 0.942 11.370 8.027 1.00 96.44 115 ASN A O 1
ATOM 916 N N . THR A 1 116 ? 0.423 9.854 6.465 1.00 97.00 116 THR A N 1
ATOM 917 C CA . THR A 1 116 ? 1.760 9.787 5.866 1.00 97.00 116 THR A CA 1
ATOM 918 C C . THR A 1 116 ? 1.653 9.839 4.351 1.00 97.00 116 THR A C 1
ATOM 920 O O . THR A 1 116 ? 0.770 9.220 3.765 1.00 97.00 116 THR A O 1
ATOM 923 N N . PHE A 1 117 ? 2.569 10.573 3.726 1.00 96.31 117 PHE A N 1
ATOM 924 C CA . PHE A 1 117 ? 2.699 10.661 2.279 1.00 96.31 117 PHE A CA 1
ATOM 925 C C . PHE A 1 117 ? 4.057 10.100 1.884 1.00 96.31 117 PHE A C 1
ATOM 927 O O . PHE A 1 117 ? 5.084 10.563 2.378 1.00 96.31 117 PHE A O 1
ATOM 934 N N . ILE A 1 118 ? 4.044 9.105 1.010 1.00 95.94 118 ILE A N 1
ATOM 935 C CA . ILE A 1 118 ? 5.234 8.494 0.431 1.00 95.94 118 ILE A CA 1
ATOM 936 C C . ILE A 1 118 ? 5.332 9.003 -1.006 1.00 95.94 118 ILE A C 1
ATOM 938 O O . ILE A 1 118 ? 4.330 9.006 -1.724 1.00 95.94 118 ILE A O 1
ATOM 942 N N . SER A 1 119 ? 6.505 9.482 -1.412 1.00 94.75 119 SER A N 1
ATOM 943 C CA . SER A 1 119 ? 6.739 9.859 -2.807 1.00 94.75 119 SER A CA 1
ATOM 944 C C . SER A 1 119 ? 6.644 8.622 -3.695 1.00 94.75 119 SER A C 1
ATOM 946 O O . SER A 1 119 ? 7.170 7.568 -3.337 1.00 94.75 119 SER A O 1
ATOM 948 N N . VAL A 1 120 ? 5.958 8.758 -4.824 1.00 93.19 120 VAL A N 1
ATOM 949 C CA . VAL A 1 120 ? 5.948 7.744 -5.877 1.00 93.19 120 VAL A CA 1
ATOM 950 C C . VAL A 1 120 ? 7.148 7.991 -6.774 1.00 93.19 120 VAL A C 1
ATOM 952 O O . VAL A 1 120 ? 7.447 9.136 -7.103 1.00 93.19 120 VAL A O 1
ATOM 955 N N . ASP A 1 121 ? 7.842 6.914 -7.107 1.00 87.44 121 ASP A N 1
ATOM 956 C CA . ASP A 1 121 ? 8.971 6.928 -8.024 1.00 87.44 121 ASP A CA 1
ATOM 957 C C . ASP A 1 121 ? 8.450 6.641 -9.443 1.00 87.44 121 ASP A C 1
ATOM 959 O O . ASP A 1 121 ? 7.693 5.687 -9.634 1.00 87.44 121 ASP A O 1
ATOM 963 N N . ASP A 1 122 ? 8.827 7.466 -10.422 1.00 66.38 122 ASP A N 1
ATOM 964 C CA . ASP A 1 122 ? 8.260 7.462 -11.786 1.00 66.38 122 ASP A CA 1
ATOM 965 C C . ASP A 1 122 ? 8.786 6.314 -12.684 1.00 66.38 122 ASP A C 1
ATOM 967 O O . ASP A 1 122 ? 8.515 6.284 -13.885 1.00 66.38 122 ASP A O 1
ATOM 971 N N . GLU A 1 123 ? 9.558 5.363 -12.144 1.00 59.47 123 GLU A N 1
ATOM 972 C CA . GLU A 1 123 ? 10.110 4.251 -12.932 1.00 59.47 123 GLU A CA 1
ATOM 973 C C . GLU A 1 123 ? 9.033 3.234 -13.362 1.00 59.47 123 GLU A C 1
ATOM 975 O O . GLU A 1 123 ? 8.159 2.851 -12.580 1.00 59.47 123 GLU A O 1
ATOM 980 N N . GLU A 1 124 ? 9.132 2.793 -14.625 1.00 52.84 124 GLU A N 1
ATOM 981 C CA . GLU A 1 124 ? 8.157 1.972 -15.356 1.00 52.84 124 GLU A CA 1
ATOM 982 C C . GLU A 1 124 ? 7.649 0.719 -14.621 1.00 52.84 124 GLU A C 1
ATOM 984 O O . GLU A 1 124 ? 8.332 0.083 -13.812 1.00 52.84 124 GLU A O 1
ATOM 989 N N . A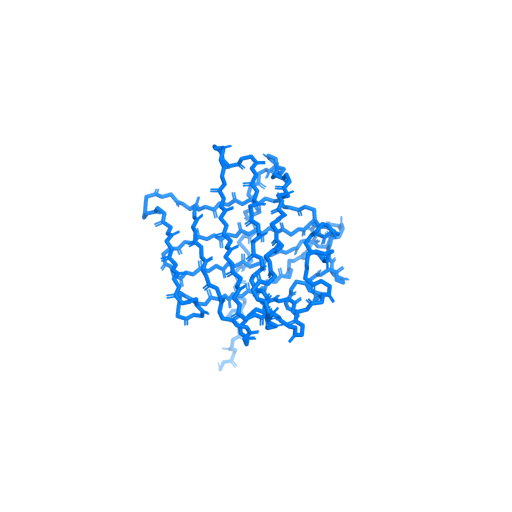SN A 1 125 ? 6.419 0.346 -14.994 1.00 53.97 125 ASN A N 1
ATOM 990 C CA . ASN A 1 125 ? 5.702 -0.839 -14.544 1.00 53.97 125 ASN A CA 1
ATOM 991 C C . ASN A 1 125 ? 6.555 -2.108 -14.666 1.00 53.97 125 ASN A C 1
ATOM 993 O O . ASN A 1 125 ? 7.214 -2.323 -15.685 1.00 53.97 125 ASN A O 1
ATOM 997 N N . ILE A 1 126 ? 6.518 -2.985 -13.658 1.00 56.59 126 ILE A N 1
ATOM 998 C CA . ILE A 1 126 ? 7.198 -4.276 -13.769 1.00 56.59 126 ILE A CA 1
ATOM 999 C C . ILE A 1 126 ? 6.377 -5.162 -14.715 1.00 56.59 126 ILE A C 1
ATOM 1001 O O . ILE A 1 126 ? 5.532 -5.947 -14.285 1.00 56.59 126 ILE A O 1
ATOM 1005 N N . THR A 1 127 ? 6.662 -5.108 -16.014 1.00 47.88 127 THR A N 1
ATOM 1006 C CA . THR A 1 127 ? 6.065 -5.975 -17.049 1.00 47.88 127 THR A CA 1
ATOM 1007 C C . THR A 1 127 ? 6.555 -7.425 -16.988 1.00 47.88 127 THR A C 1
ATOM 1009 O O . THR A 1 127 ? 6.503 -8.156 -17.973 1.00 47.88 127 THR A O 1
ATOM 1012 N N . ALA A 1 128 ? 7.006 -7.891 -15.820 1.00 46.78 128 ALA A N 1
ATOM 1013 C CA . ALA A 1 128 ? 7.300 -9.298 -15.609 1.00 46.78 128 ALA A CA 1
ATO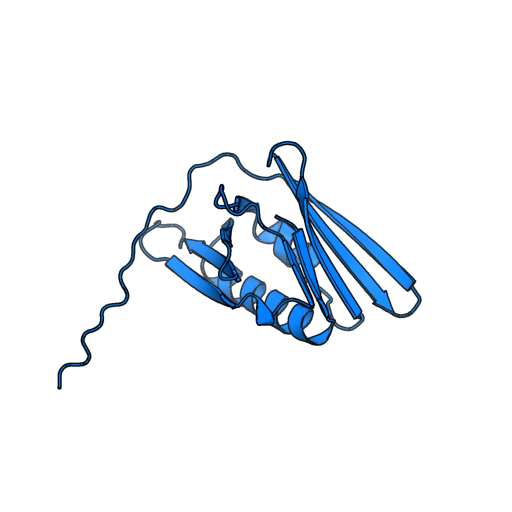M 1014 C C . ALA A 1 128 ? 5.979 -10.082 -15.568 1.00 46.78 128 ALA A C 1
ATOM 1016 O O . ALA A 1 128 ? 5.434 -10.363 -14.494 1.00 46.78 128 ALA A O 1
ATOM 1017 N N . GLU A 1 129 ? 5.466 -10.435 -16.745 1.00 47.91 129 GLU A N 1
ATOM 1018 C CA . GLU A 1 129 ? 4.567 -11.565 -16.942 1.00 47.91 129 GLU A CA 1
ATOM 1019 C C . GLU A 1 129 ? 5.335 -12.844 -16.586 1.00 47.91 129 GLU A C 1
ATOM 1021 O O . GLU A 1 129 ? 5.831 -13.575 -17.437 1.00 47.91 129 GLU A O 1
ATOM 1026 N N . MET A 1 130 ? 5.476 -13.125 -15.292 1.00 48.72 130 MET A N 1
ATOM 1027 C CA . MET A 1 130 ? 5.733 -14.493 -14.864 1.00 48.72 130 MET A CA 1
ATOM 1028 C C . MET A 1 130 ? 4.388 -15.202 -14.871 1.00 48.72 130 MET A C 1
ATOM 1030 O O . MET A 1 130 ? 3.611 -15.103 -13.915 1.00 48.72 130 MET A O 1
ATOM 1034 N N . ALA A 1 131 ? 4.099 -15.868 -15.991 1.00 41.19 131 ALA A N 1
ATOM 1035 C CA . ALA A 1 131 ? 3.033 -16.849 -16.062 1.00 41.19 131 ALA A CA 1
ATOM 1036 C C . ALA A 1 131 ? 3.168 -17.793 -14.853 1.00 41.19 131 ALA A C 1
ATOM 1038 O O . ALA A 1 131 ? 4.282 -18.237 -14.556 1.00 41.19 131 ALA A O 1
ATOM 1039 N N . PRO A 1 132 ? 2.084 -18.101 -14.120 1.00 44.12 132 PRO A N 1
ATOM 1040 C CA . PRO A 1 132 ? 2.136 -19.240 -13.224 1.00 44.12 132 PRO A CA 1
ATOM 1041 C C . PRO A 1 132 ? 2.461 -20.449 -14.101 1.00 44.12 132 PRO A C 1
ATOM 1043 O O . PRO A 1 132 ? 1.730 -20.727 -15.053 1.00 44.12 132 PRO A O 1
ATOM 1046 N N . GLU A 1 133 ? 3.572 -21.136 -13.834 1.00 43.53 133 GLU A N 1
ATOM 1047 C CA . GLU A 1 133 ? 3.823 -22.438 -14.440 1.00 43.53 133 GLU A CA 1
ATOM 1048 C C . GLU A 1 133 ? 2.709 -23.383 -13.972 1.00 43.53 133 GLU A C 1
ATOM 1050 O O . GLU A 1 133 ? 2.793 -24.029 -12.929 1.00 43.53 133 GLU A O 1
ATOM 1055 N N . ASN A 1 134 ? 1.623 -23.438 -14.742 1.00 42.62 134 ASN A N 1
ATOM 1056 C CA . ASN A 1 134 ? 0.612 -24.479 -14.671 1.00 42.62 134 ASN A CA 1
ATOM 1057 C C . ASN A 1 134 ? 1.212 -25.763 -15.256 1.00 42.62 134 ASN A C 1
ATOM 1059 O O . ASN A 1 134 ? 0.756 -26.254 -16.280 1.00 42.62 134 ASN A O 1
ATOM 1063 N N . ASN A 1 135 ? 2.224 -26.323 -14.599 1.00 42.81 135 ASN A N 1
ATOM 1064 C CA . ASN A 1 135 ? 2.594 -27.719 -14.793 1.00 42.81 135 ASN A CA 1
ATOM 1065 C C . ASN A 1 135 ? 2.084 -28.519 -13.598 1.00 42.81 135 ASN A C 1
ATOM 1067 O O . ASN A 1 135 ? 2.841 -29.027 -12.774 1.00 42.81 135 ASN A O 1
ATOM 1071 N N . CYS A 1 136 ? 0.7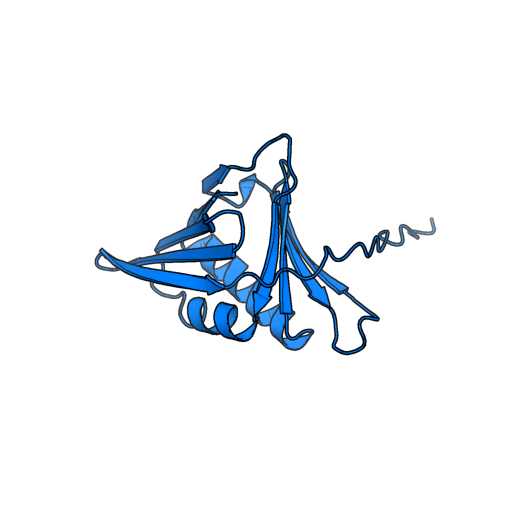58 -28.640 -13.518 1.00 38.91 136 CYS A N 1
ATOM 1072 C CA . CYS A 1 136 ? 0.181 -29.827 -12.911 1.00 38.91 136 CYS A CA 1
ATOM 1073 C C . CYS A 1 136 ? 0.226 -30.909 -13.994 1.00 38.91 136 CYS A C 1
ATOM 1075 O O . CYS A 1 136 ? -0.674 -31.014 -14.823 1.00 38.91 136 CYS A O 1
ATOM 1077 N N . ASN A 1 137 ? 1.339 -31.642 -14.039 1.00 41.75 137 ASN A N 1
ATOM 1078 C CA . ASN A 1 137 ? 1.421 -32.876 -14.805 1.00 41.75 137 ASN A CA 1
ATOM 1079 C C . ASN A 1 137 ? 0.460 -33.877 -14.145 1.00 41.75 137 ASN A C 1
ATOM 1081 O O . ASN A 1 137 ? 0.780 -34.426 -13.089 1.00 41.75 137 ASN A O 1
ATOM 1085 N N . THR A 1 138 ? -0.719 -34.054 -14.737 1.00 40.56 138 THR A N 1
ATOM 1086 C CA . THR A 1 138 ? -1.542 -35.265 -14.574 1.00 40.56 138 THR A CA 1
ATOM 1087 C C . THR A 1 138 ? -1.122 -36.313 -15.583 1.00 40.56 138 THR A C 1
ATOM 1089 O O . THR A 1 138 ? -0.877 -35.920 -16.746 1.00 40.56 138 THR A O 1
#

pLDDT: mean 88.09, std 16.27, range [38.91, 98.31]

Secondary structure (DSSP, 8-state):
-EEEEEHHHHHHHHHHHHHHTTT-SEEEEEEETTEEEEEEE-TTSS-EEEEEEEGGGSSEEE--TTS-EEEEEEHHHHHHHTT--TTEEEEEEEEEGGGTEEEEEEEESTT-EEEEEEEEE-PPP-------------

InterPro domains:
  IPR007268 Rad9/Ddc1 [PF04139] (13-133)
  IPR007268 Rad9/Ddc1 [PTHR15237] (1-127)
  IPR046938 DNA clamp superfamily [SSF55979] (8-116)

Foldseek 3Di:
DKFKAFLVLLLVVLVLLVVQVVAAFKWKWKAAPQGIKTWHAHPVNPDMDIDTDGPVRTPDDDDDNVDIQMFMFGSVLVNVVSVDSPFFGMWMWDQDDVRQWIWIWTQGPPRDIDIDITGTDPDDDPPPPPDPPPPPPD

Organism: Bactrocera latifrons (NCBI:txid174628)

Radius of gyration: 15.2 Å; chains: 1; bounding box: 33×50×39 Å

Sequence (138 aa):
MKSTLDGGNTKVFAKAVQSLSKFGGDLFIEANIGGMQLRTLNPTKSAVGTYRFSRSFFDCYEVDQNEESFCKLDMRACLTVFRNTKQVERCDMALLNDRTKFQIQLKCQHETLKNTFISVDDEENITAEMAPENNCNT